Protein 6JLS (pdb70)

Sequence (162 aa):
GQLTLTMCLSGSVSSVAGPHMAAWLSSAGVGRLHVALTPSAQQFVTTNSLRPFVNGSVLTDETVWSAGGAPHVRIAAESDAVVVAPATAATLGKLANGICDNIVTQIVMAAECPVILAPVMNPAMLAKPAVRRNLDALRAEGFVVAEPFRSVFAVALKSAAE

Organism: NCBI:txid67338

Nearest PDB structures (foldseek):
  6jls-assembly1_A  TM=1.006E+00  e=2.517E-32  Streptomyces olivoviridis
  7cfu-assembly1_H  TM=9.051E-01  e=1.198E-14  Streptomyces sparsogenes DSM 40356
  6tgv-assembly1_B  TM=9.319E-01  e=1.006E-11  Mycolicibacterium smegmatis MC2 155
  6tgv-assembly1_D  TM=9.282E-01  e=1.367E-11  Mycolicibacterium smegmatis MC2 155
  1p3y-assembly1_1  TM=8.758E-01  e=4.372E-11  Bacillus sp. HIL-Y85/54728

B-factor: mean 50.66, std 20.36, range [21.07, 130.23]

InterPro domains:
  IPR003382 Flavoprotein [PF02441] (16-163)
  IPR036551 Flavin prenyltransferase-like [G3DSA:3.40.50.1950] (15-193)
  IPR036551 Flavin prenyltransferase-like [SSF52507] (13-185)

Radius of gyration: 14.31 Å; Cα contacts (8 Å, |Δi|>4): 327; chains: 1; bounding box: 34×28×40 Å

Structure (mmCIF, N/CA/C/O backbone):
data_6JLS
#
_entry.id   6JLS
#
_cell.length_a   216.915
_cell.length_b   216.915
_cell.length_c   216.915
_cell.angle_alpha   90.00
_cell.angle_beta   90.00
_cell.angle_gamma   90.00
#
_symmetry.space_group_name_H-M   'F 41 3 2'
#
loop_
_entity.id
_entity.type
_entity.pdbx_description
1 polymer 'Putative flavoprotein decarboxylase'
2 non-polymer 'FLAVIN MONONUCLEOTIDE'
3 water water
#
loop_
_atom_site.group_PDB
_atom_site.id
_atom_site.type_symbol
_atom_site.label_atom_id
_atom_site.label_alt_id
_atom_site.label_comp_id
_atom_site.label_asym_id
_atom_site.label_entity_id
_atom_site.label_seq_id
_atom_site.pdbx_PDB_ins_code
_atom_site.Cartn_x
_atom_site.Cartn_y
_atom_site.Cartn_z
_atom_site.occupancy
_atom_site.B_iso_or_equiv
_atom_site.auth_seq_id
_atom_site.auth_comp_id
_atom_site.auth_asym_id
_atom_site.auth_atom_id
_atom_site.pdbx_PDB_model_num
ATOM 1 N N . GLY A 1 15 ? 95.568 74.280 64.185 1.00 63.97 12 GLY A N 1
ATOM 2 C CA . GLY A 1 15 ? 95.296 74.610 65.577 1.00 65.86 12 GLY A CA 1
ATOM 3 C C . GLY A 1 15 ? 94.079 75.493 65.788 1.00 66.16 12 GLY A C 1
ATOM 4 O O . GLY A 1 15 ? 93.141 75.154 66.514 1.00 53.38 12 GLY A O 1
ATOM 5 N N . GLN A 1 16 ? 94.113 76.659 65.148 1.00 71.82 13 GLN A N 1
ATOM 6 C CA . GLN A 1 16 ? 93.068 77.663 65.276 1.00 74.29 13 GLN A CA 1
ATOM 7 C C . GLN A 1 16 ? 92.169 77.716 64.046 1.00 71.39 13 GLN A C 1
ATOM 8 O O . GLN A 1 16 ? 91.428 78.686 63.859 1.00 73.91 13 GLN A O 1
ATOM 14 N N . LEU A 1 17 ? 92.210 76.683 63.211 1.00 62.75 14 LEU A N 1
ATOM 15 C CA . LEU A 1 17 ? 91.552 76.700 61.915 1.00 52.45 14 LEU A CA 1
ATOM 16 C C . LEU A 1 17 ? 90.210 75.977 61.962 1.00 52.99 14 LEU A C 1
ATOM 17 O O . LEU A 1 17 ? 90.054 74.964 62.652 1.00 50.88 14 LEU A O 1
ATOM 22 N N . THR A 1 18 ? 89.244 76.509 61.222 1.00 51.84 15 THR A N 1
ATOM 23 C CA . THR A 1 18 ? 87.974 75.846 60.951 1.00 51.57 15 THR A CA 1
ATOM 24 C C . THR A 1 18 ? 87.969 75.410 59.491 1.00 51.55 15 THR A C 1
ATOM 25 O O . THR A 1 18 ? 87.978 76.258 58.591 1.00 61.56 15 THR A O 1
ATOM 29 N N . LEU A 1 19 ? 87.950 74.102 59.254 1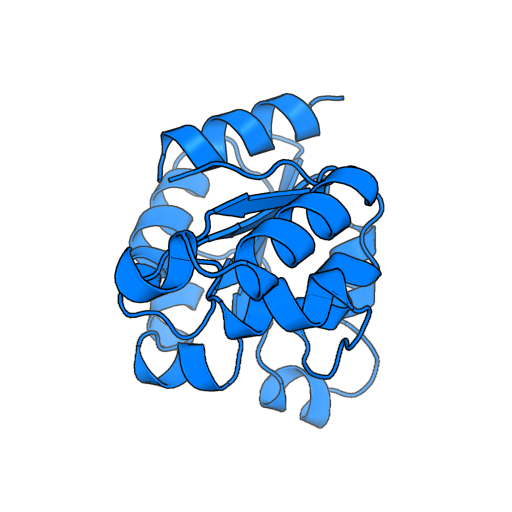.00 42.58 16 LEU A N 1
ATOM 30 C CA . LEU A 1 19 ? 87.947 73.569 57.899 1.00 43.07 16 LEU A CA 1
ATOM 31 C C . LEU A 1 19 ? 86.658 72.806 57.619 1.00 44.51 16 LEU A C 1
ATOM 32 O O . LEU A 1 19 ? 86.238 71.956 58.414 1.00 47.40 16 LEU A O 1
ATOM 37 N N . THR A 1 20 ? 86.044 73.088 56.478 1.00 39.48 17 THR A N 1
ATOM 38 C CA . THR A 1 20 ? 84.861 72.365 56.034 1.00 38.16 17 THR A CA 1
ATOM 39 C C . THR A 1 20 ? 85.225 71.475 54.853 1.00 38.04 17 THR A C 1
ATOM 40 O O . THR A 1 20 ? 85.735 71.958 53.834 1.00 40.31 17 THR A O 1
ATOM 44 N N . MET A 1 21 ? 84.950 70.183 55.005 1.00 35.60 18 MET A N 1
ATOM 45 C CA . MET A 1 21 ? 85.189 69.142 54.015 1.00 29.90 18 MET A CA 1
ATOM 46 C C . MET A 1 21 ? 83.869 68.773 53.331 1.00 34.00 18 MET A C 1
ATOM 47 O O . MET A 1 21 ? 82.881 68.455 54.009 1.00 36.19 18 MET A O 1
ATOM 52 N N . CYS A 1 22 ? 83.839 68.816 52.000 1.00 34.09 19 CYS A N 1
ATOM 53 C CA . CYS A 1 22 ? 82.640 68.453 51.249 1.00 28.98 19 CYS A CA 1
ATOM 54 C C . CYS A 1 22 ? 82.859 67.165 50.466 1.00 32.70 19 CYS A C 1
ATOM 55 O O . CYS A 1 22 ? 83.916 66.963 49.859 1.00 30.10 19 CYS A O 1
ATOM 58 N N . LEU A 1 23 ? 81.846 66.297 50.474 1.00 34.64 20 LEU A N 1
ATOM 59 C CA . LEU A 1 23 ? 81.917 64.991 49.835 1.00 24.03 20 LEU A CA 1
ATOM 60 C C . LEU A 1 23 ? 80.844 64.868 48.759 1.00 24.81 20 LEU A C 1
ATOM 61 O O . LEU A 1 23 ? 79.662 65.120 49.020 1.00 29.59 20 LEU A O 1
ATOM 66 N N . SER A 1 24 ? 81.262 64.448 47.570 1.00 25.35 21 SER A N 1
ATOM 67 C CA . SER A 1 24 ? 80.469 64.315 46.351 1.00 30.16 21 SER A CA 1
ATOM 68 C C . SER A 1 24 ? 80.140 62.837 46.085 1.00 29.54 21 SER A C 1
ATOM 69 O O . SER A 1 24 ? 80.749 61.926 46.651 1.00 32.57 21 SER A O 1
ATOM 72 N N . GLY A 1 25 ? 79.223 62.598 45.149 1.00 32.18 22 GLY A N 1
ATOM 73 C CA . GLY A 1 25 ? 78.823 61.246 44.809 1.00 30.76 22 GLY A CA 1
ATOM 74 C C . GLY A 1 25 ? 79.827 60.445 43.999 1.00 35.82 22 GLY A C 1
ATOM 75 O O . GLY A 1 25 ? 79.530 59.955 42.900 1.00 31.53 22 GLY A O 1
ATOM 76 N N . SER A 1 26 ? 81.033 60.317 44.535 1.00 29.18 23 SER A N 1
ATOM 77 C CA . SER A 1 26 ? 82.052 59.446 43.981 1.00 29.61 23 SER A CA 1
ATOM 78 C C . SER A 1 26 ? 82.399 58.393 45.026 1.00 36.49 23 SER A C 1
ATOM 79 O O . SER A 1 26 ? 82.337 58.658 46.231 1.00 36.18 23 SER A O 1
ATOM 82 N N . VAL A 1 27 ? 82.754 57.188 44.576 1.00 29.53 24 VAL A N 1
ATOM 83 C CA . VAL A 1 27 ? 83.060 56.167 45.566 1.00 35.98 24 VAL A CA 1
ATOM 84 C C . VAL A 1 27 ? 84.264 56.577 46.416 1.00 37.00 24 VAL A C 1
ATOM 85 O O . VAL A 1 27 ? 84.361 56.166 47.579 1.00 33.73 24 VAL A O 1
ATOM 89 N N . SER A 1 28 ? 85.153 57.433 45.884 1.00 28.94 25 SER A N 1
ATOM 90 C CA . SER A 1 28 ? 86.280 57.939 46.665 1.00 28.64 25 SER A CA 1
ATOM 91 C C . SER A 1 28 ? 85.855 58.613 47.958 1.00 36.50 25 SER A C 1
ATOM 92 O O . SER A 1 28 ? 86.675 58.731 48.873 1.00 43.22 25 SER A O 1
ATOM 95 N N . SER A 1 29 ? 84.603 59.064 48.067 1.00 29.67 26 SER A N 1
ATOM 96 C CA . SER A 1 29 ? 84.246 59.723 49.312 1.00 34.18 26 SER A CA 1
ATOM 97 C C . SER A 1 29 ? 84.111 58.748 50.487 1.00 38.78 26 SER A C 1
ATOM 98 O O . SER A 1 29 ? 83.912 59.210 51.614 1.00 38.15 26 SER A O 1
ATOM 101 N N . VAL A 1 30 ? 84.277 57.431 50.278 1.00 38.52 27 VAL A N 1
ATOM 102 C CA . VAL A 1 30 ? 84.375 56.508 51.417 1.00 45.63 27 VAL A CA 1
ATOM 103 C C . VAL A 1 30 ? 85.601 56.799 52.263 1.00 41.35 27 VAL A C 1
ATOM 104 O O . VAL A 1 30 ? 85.666 56.383 53.424 1.00 50.86 27 VAL A O 1
ATOM 108 N N . ALA A 1 31 ? 86.595 57.471 51.696 1.00 36.27 28 ALA A N 1
ATOM 109 C CA . ALA A 1 31 ? 87.770 57.933 52.416 1.00 34.56 28 ALA A CA 1
ATOM 110 C C . ALA A 1 31 ? 87.473 59.100 53.344 1.00 38.39 28 ALA A C 1
ATOM 111 O O . ALA A 1 31 ? 88.385 59.540 54.057 1.00 34.04 28 ALA A O 1
ATOM 113 N N . GLY A 1 32 ? 86.246 59.627 53.318 1.00 39.08 29 GLY A N 1
ATOM 114 C CA . GLY A 1 32 ? 85.863 60.762 54.125 1.00 25.06 29 GLY A CA 1
ATOM 115 C C . GLY A 1 32 ? 86.216 60.582 55.587 1.00 45.58 29 GLY A C 1
ATOM 116 O O . GLY A 1 32 ? 86.912 61.414 56.180 1.00 39.94 29 GLY A O 1
ATOM 117 N N . PRO A 1 33 ? 85.733 59.484 56.200 1.00 42.93 30 PRO A N 1
ATOM 118 C CA . PRO A 1 33 ? 86.041 59.250 57.624 1.00 45.84 30 PRO A CA 1
ATOM 119 C C . PRO A 1 33 ? 87.526 59.134 57.907 1.00 46.17 30 PRO A C 1
AT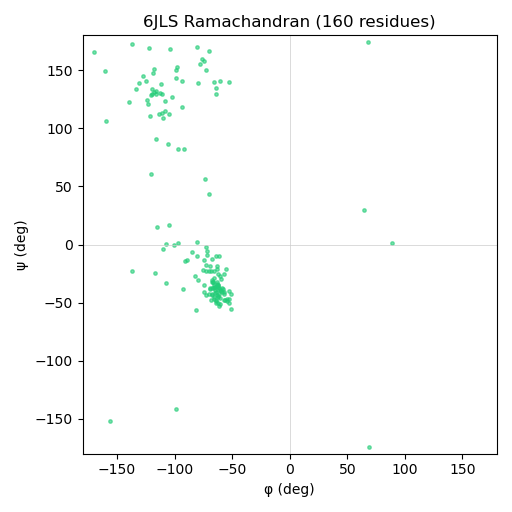OM 120 O O . PRO A 1 33 ? 88.003 59.648 58.928 1.00 39.70 30 PRO A O 1
ATOM 124 N N . HIS A 1 34 ? 88.276 58.469 57.025 1.00 55.19 31 HIS A N 1
ATOM 125 C CA . HIS A 1 34 ? 89.722 58.395 57.204 1.00 57.67 31 HIS A CA 1
ATOM 126 C C . HIS A 1 34 ? 90.360 59.781 57.118 1.00 51.29 31 HIS A C 1
ATOM 127 O O . HIS A 1 34 ? 91.209 60.125 57.948 1.00 55.09 31 HIS A O 1
ATOM 134 N N . MET A 1 35 ? 89.935 60.605 56.143 1.00 44.89 32 MET A N 1
ATOM 135 C CA . MET A 1 35 ? 90.465 61.966 56.008 1.00 48.55 32 MET A CA 1
ATOM 136 C C . MET A 1 35 ? 90.084 62.832 57.207 1.00 47.12 32 MET A C 1
ATOM 137 O O . MET A 1 35 ? 90.902 63.619 57.700 1.00 45.34 32 MET A O 1
ATOM 142 N N . ALA A 1 36 ? 88.840 62.712 57.680 1.00 37.24 33 ALA A N 1
ATOM 143 C CA . ALA A 1 36 ? 88.420 63.491 58.837 1.00 42.18 33 ALA A CA 1
ATOM 144 C C . ALA A 1 36 ? 89.241 63.127 60.065 1.00 47.92 33 ALA A C 1
ATOM 145 O O . ALA A 1 36 ? 89.554 63.990 60.888 1.00 54.24 33 ALA A O 1
ATOM 147 N N . ALA A 1 37 ? 89.590 61.848 60.210 1.00 52.07 34 ALA A N 1
ATOM 148 C CA . ALA A 1 37 ? 90.431 61.439 61.328 1.00 58.93 34 ALA A CA 1
ATOM 149 C C . ALA A 1 37 ? 91.854 61.963 61.164 1.00 59.79 34 ALA A C 1
ATOM 150 O O . ALA A 1 37 ? 92.457 62.448 62.126 1.00 66.55 34 ALA A O 1
ATOM 152 N N . TRP A 1 38 ? 92.401 61.881 59.951 1.00 57.88 35 TRP A N 1
ATOM 153 C CA . TRP A 1 38 ? 93.702 62.484 59.677 1.00 62.01 35 TRP A CA 1
ATOM 154 C C . TRP A 1 38 ? 93.714 63.962 60.060 1.00 64.62 35 TRP A C 1
ATOM 155 O O . TRP A 1 38 ? 94.618 64.417 60.769 1.00 73.00 35 TRP A O 1
ATOM 166 N N . LEU A 1 39 ? 92.700 64.719 59.628 1.00 62.67 36 LEU A N 1
ATOM 167 C CA . LEU A 1 39 ? 92.612 66.129 60.005 1.00 64.27 36 LEU A CA 1
ATOM 168 C C . LEU A 1 39 ? 92.430 66.293 61.508 1.00 65.19 36 LEU A C 1
ATOM 169 O O . LEU A 1 39 ? 93.116 67.108 62.137 1.00 61.74 36 LEU A O 1
ATOM 174 N N . SER A 1 40 ? 91.499 65.535 62.094 1.00 65.43 37 SER A N 1
ATOM 175 C CA . SER A 1 40 ? 91.274 65.602 63.533 1.00 66.93 37 SER A CA 1
ATOM 176 C C . SER A 1 40 ? 92.534 65.216 64.296 1.00 78.47 37 SER A C 1
ATOM 177 O O . SER A 1 40 ? 92.985 65.958 65.174 1.00 76.45 37 SER A O 1
ATOM 180 N N . SER A 1 41 ? 93.133 64.076 63.958 1.00 92.72 38 SER A N 1
ATOM 181 C CA . SER A 1 41 ? 94.415 63.670 64.530 1.00 92.29 38 SER A CA 1
ATOM 182 C C . SER A 1 41 ? 95.559 64.534 64.023 1.00 87.75 38 SER A C 1
ATOM 183 O O . SER A 1 41 ? 96.625 64.041 63.655 1.00 96.00 38 SER A O 1
ATOM 186 N N . ALA A 1 42 ? 95.335 65.837 63.964 1.00 75.31 39 ALA A N 1
ATOM 187 C CA . ALA A 1 42 ? 96.375 66.804 63.659 1.00 67.63 39 ALA A CA 1
ATOM 188 C C . ALA A 1 42 ? 95.944 68.144 64.243 1.00 74.49 39 ALA A C 1
ATOM 189 O O . ALA A 1 42 ? 95.178 68.187 65.212 1.00 75.65 39 ALA A O 1
ATOM 191 N N . GLY A 1 43 ? 96.382 69.241 63.645 1.00 84.34 40 GLY A N 1
ATOM 192 C CA . GLY A 1 43 ? 96.113 70.532 64.242 1.00 99.70 40 GLY A CA 1
ATOM 193 C C . GLY A 1 43 ? 94.702 71.077 64.129 1.00 101.04 40 GLY A C 1
ATOM 194 O O . GLY A 1 43 ? 94.362 72.032 64.828 1.00 108.82 40 GLY A O 1
ATOM 195 N N . VAL A 1 44 ? 93.863 70.498 63.271 1.00 86.94 41 VAL A N 1
ATOM 196 C CA . VAL A 1 44 ? 92.638 71.194 62.892 1.00 73.22 41 VAL A CA 1
ATOM 197 C C . VAL A 1 44 ? 91.740 71.362 64.110 1.00 67.82 41 VAL A C 1
ATOM 198 O O . VAL A 1 44 ? 91.474 70.406 64.849 1.00 65.35 41 VAL A O 1
ATOM 202 N N . GLY A 1 45 ? 91.285 72.597 64.328 1.00 62.39 42 GLY A N 1
ATOM 203 C CA . GLY A 1 45 ? 90.498 72.961 65.487 1.00 53.13 42 GLY A CA 1
ATOM 204 C C . GLY A 1 45 ? 89.028 72.628 65.362 1.00 56.28 42 GLY A C 1
ATOM 205 O O . GLY A 1 45 ? 88.482 71.936 66.221 1.00 64.31 42 GLY A O 1
ATOM 206 N N . ARG A 1 46 ? 88.370 73.133 64.318 1.00 51.08 43 ARG A N 1
ATOM 207 C CA . ARG A 1 46 ? 86.992 72.787 64.000 1.00 46.46 43 ARG A CA 1
ATOM 208 C C . ARG A 1 46 ? 86.965 72.112 62.645 1.00 55.04 43 ARG A C 1
ATOM 209 O O . ARG A 1 46 ? 87.532 72.629 61.678 1.00 56.47 43 ARG A O 1
ATOM 217 N N . LEU A 1 47 ? 86.289 70.975 62.570 1.00 51.25 44 LEU A N 1
ATOM 218 C CA . LEU A 1 47 ? 86.086 70.271 61.317 1.00 44.17 44 LEU A CA 1
ATOM 219 C C . LEU A 1 47 ? 84.594 70.164 61.070 1.00 47.27 44 LEU A C 1
ATOM 220 O O . LEU A 1 47 ? 83.851 69.751 61.964 1.00 44.81 44 LEU A O 1
ATOM 225 N N . HIS A 1 48 ? 84.154 70.568 59.875 1.00 48.59 45 HIS A N 1
ATOM 226 C CA . HIS A 1 48 ? 82.791 70.332 59.408 1.00 39.37 45 HIS A CA 1
ATOM 227 C C . HIS A 1 48 ? 82.808 69.465 58.157 1.00 38.89 45 HIS A C 1
ATOM 228 O O . HIS A 1 48 ? 83.751 69.516 57.359 1.00 41.91 45 HIS A O 1
ATOM 235 N N . VAL A 1 49 ? 81.740 68.697 57.961 1.00 35.00 46 VAL A N 1
ATOM 236 C CA . VAL A 1 49 ? 81.600 67.839 56.790 1.00 36.61 46 VAL A CA 1
ATOM 237 C C . VAL A 1 49 ? 80.203 68.021 56.225 1.00 41.41 46 VAL A C 1
ATOM 238 O O . VAL A 1 49 ? 79.223 68.044 56.980 1.00 39.19 46 VAL A O 1
ATOM 242 N N . ALA A 1 50 ? 80.120 68.177 54.904 1.00 34.62 47 ALA A N 1
ATOM 243 C CA . ALA A 1 50 ? 78.857 68.271 54.189 1.00 33.92 47 ALA A CA 1
ATOM 244 C C . ALA A 1 50 ? 78.870 67.259 53.056 1.00 35.29 47 ALA A C 1
ATOM 245 O O . ALA A 1 50 ? 79.923 67.011 52.449 1.00 29.69 47 ALA A O 1
ATOM 247 N N . LEU A 1 51 ? 77.699 66.681 52.769 1.00 29.55 48 LEU A N 1
ATO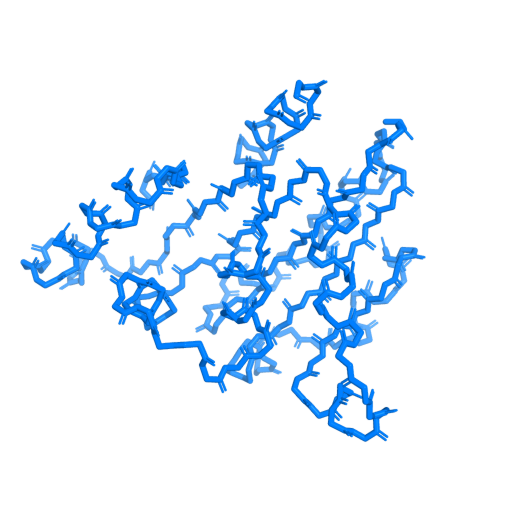M 248 C CA . LEU A 1 51 ? 77.557 65.620 51.778 1.00 25.73 48 LEU A CA 1
ATOM 249 C C . LEU A 1 51 ? 76.513 66.020 50.746 1.00 28.83 48 LEU A C 1
ATOM 250 O O . LEU A 1 51 ? 75.488 66.620 51.086 1.00 33.91 48 LEU A O 1
ATOM 255 N N . THR A 1 52 ? 76.774 65.697 49.494 1.00 21.53 49 THR A N 1
ATOM 256 C CA . THR A 1 52 ? 75.714 65.767 48.512 1.00 33.75 49 THR A CA 1
ATOM 257 C C . THR A 1 52 ? 74.791 64.567 48.689 1.00 32.60 49 THR A C 1
ATOM 258 O O . THR A 1 52 ? 75.189 63.545 49.262 1.00 29.15 49 THR A O 1
ATOM 262 N N . PRO A 1 53 ? 73.556 64.649 48.195 1.00 31.25 50 PRO A N 1
ATOM 263 C CA . PRO A 1 53 ? 72.694 63.451 48.235 1.00 33.07 50 PRO A CA 1
ATOM 264 C C . PRO A 1 53 ? 73.349 62.210 47.628 1.00 37.44 50 PRO A C 1
ATOM 265 O O . PRO A 1 53 ? 73.332 61.151 48.267 1.00 38.45 50 PRO A O 1
ATOM 269 N N . SER A 1 54 ? 73.963 62.306 46.434 1.00 25.75 51 SER A N 1
ATOM 270 C CA . SER A 1 54 ? 74.597 61.119 45.853 1.00 27.25 51 SER A CA 1
ATOM 271 C C . SER A 1 54 ? 75.743 60.596 46.710 1.00 30.26 51 SER A C 1
ATOM 272 O O . SER A 1 54 ? 75.996 59.386 46.728 1.00 33.87 51 SER A O 1
ATOM 275 N N . ALA A 1 55 ? 76.455 61.478 47.414 1.00 24.38 52 ALA A N 1
ATOM 276 C CA . ALA A 1 55 ? 77.538 61.015 48.270 1.00 23.80 52 ALA A CA 1
ATOM 277 C C . ALA A 1 55 ? 77.045 60.075 49.363 1.00 29.58 52 ALA A C 1
ATOM 278 O O . ALA A 1 55 ? 77.815 59.222 49.828 1.00 33.45 52 ALA A O 1
ATOM 280 N N . GLN A 1 56 ? 75.784 60.203 49.781 1.00 27.70 53 GLN A N 1
ATOM 281 C CA . GLN A 1 56 ? 75.250 59.372 50.855 1.00 29.15 53 GLN A CA 1
ATOM 282 C C . GLN A 1 56 ? 75.031 57.921 50.447 1.00 33.95 53 GLN A C 1
ATOM 283 O O . GLN A 1 56 ? 74.767 57.087 51.324 1.00 37.91 53 GLN A O 1
ATOM 289 N N . GLN A 1 57 ? 75.156 57.5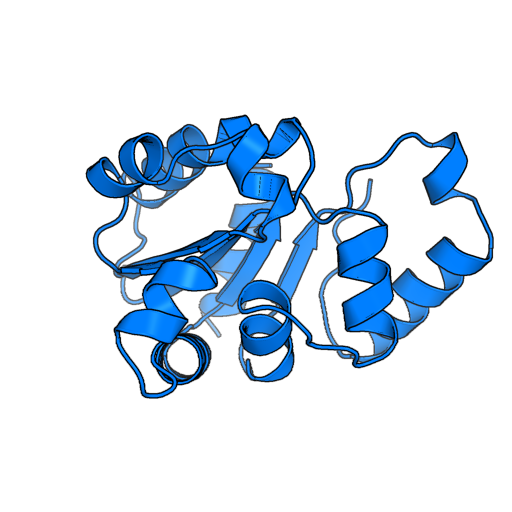79 49.163 1.00 31.18 54 GLN A N 1
ATOM 290 C CA . GLN A 1 57 ? 75.161 56.163 48.826 1.00 38.51 54 GLN A CA 1
ATOM 291 C C . GLN A 1 57 ? 76.526 55.529 49.058 1.00 36.80 54 GLN A C 1
ATOM 292 O O . GLN A 1 57 ? 76.634 54.297 49.038 1.00 37.19 54 GLN A O 1
ATOM 298 N N . PHE A 1 58 ? 77.554 56.333 49.332 1.00 33.80 55 PHE A N 1
ATOM 299 C CA . PHE A 1 58 ? 78.902 55.829 49.545 1.00 30.89 55 PHE A CA 1
ATOM 300 C C . PHE A 1 58 ? 79.451 56.085 50.939 1.00 36.42 55 PHE A C 1
ATOM 301 O O . PHE A 1 58 ? 80.358 55.366 51.357 1.00 46.61 55 PHE A O 1
ATOM 309 N N . VAL A 1 59 ? 78.959 57.110 51.646 1.00 33.60 56 VAL A N 1
ATOM 310 C CA . VAL A 1 59 ? 79.356 57.429 53.017 1.00 34.77 56 VAL A CA 1
ATOM 311 C C . VAL A 1 59 ? 78.101 57.621 53.838 1.00 36.14 56 VAL A C 1
ATOM 312 O O . VAL A 1 59 ? 77.150 58.263 53.383 1.00 43.21 56 VAL A O 1
ATOM 316 N N . THR A 1 60 ? 78.111 57.111 55.062 1.00 34.27 57 THR A N 1
ATOM 317 C CA . THR A 1 60 ? 77.050 57.418 56.007 1.00 32.45 57 THR A CA 1
ATOM 318 C C . THR A 1 60 ? 77.498 58.539 56.934 1.00 35.32 57 THR A C 1
ATOM 319 O O . THR A 1 60 ? 78.697 58.727 57.180 1.00 32.91 57 THR A O 1
ATOM 323 N N . THR A 1 61 ? 76.524 59.295 57.442 1.00 29.67 58 THR A N 1
ATOM 324 C CA . THR A 1 61 ? 76.865 60.342 58.391 1.00 36.22 58 THR A CA 1
ATOM 325 C C . THR A 1 61 ? 77.376 59.746 59.692 1.00 37.51 58 THR A C 1
ATOM 326 O O . THR A 1 61 ? 78.258 60.322 60.337 1.00 39.30 58 THR A O 1
ATOM 330 N N . ASN A 1 62 ? 76.870 58.577 60.073 1.00 42.72 59 ASN A N 1
ATOM 331 C CA . ASN A 1 62 ? 77.327 57.947 61.307 1.00 37.33 59 ASN A CA 1
ATOM 332 C C . ASN A 1 62 ? 78.770 57.479 61.215 1.00 36.94 59 ASN A C 1
ATOM 333 O O . ASN A 1 62 ? 79.427 57.343 62.249 1.00 38.54 59 ASN A O 1
ATOM 338 N N . SER A 1 63 ? 79.286 57.251 60.005 1.00 32.80 60 SER A N 1
ATOM 339 C CA . SER A 1 63 ? 80.697 56.927 59.851 1.00 33.77 60 SER A CA 1
ATOM 340 C C . SER A 1 63 ? 81.603 58.146 60.011 1.00 41.90 60 SER A C 1
ATOM 341 O O . SER A 1 63 ? 82.794 57.977 60.308 1.00 40.73 60 SER A O 1
ATOM 344 N N . LEU A 1 64 ? 81.071 59.362 59.822 1.00 38.82 61 LEU A N 1
ATOM 345 C CA . LEU A 1 64 ? 81.814 60.617 59.938 1.00 37.95 61 LEU A CA 1
ATOM 346 C C . LEU A 1 64 ? 81.738 61.234 61.328 1.00 39.65 61 LEU A C 1
ATOM 347 O O . LEU A 1 64 ? 82.736 61.780 61.813 1.00 37.48 61 LEU A O 1
ATOM 352 N N . ARG A 1 65 ? 80.576 61.152 61.976 1.00 35.31 62 ARG A N 1
ATOM 353 C CA . ARG A 1 65 ? 80.376 61.869 63.229 1.00 42.32 62 ARG A CA 1
ATOM 354 C C . ARG A 1 65 ? 81.451 61.596 64.275 1.00 53.30 62 ARG A C 1
ATOM 355 O O . ARG A 1 65 ? 81.859 62.561 64.948 1.00 53.60 62 ARG A O 1
ATOM 363 N N . PRO A 1 66 ? 81.963 60.366 64.460 1.00 49.88 63 PRO A N 1
ATOM 364 C CA . PRO A 1 66 ? 82.961 60.154 65.522 1.00 49.63 63 PRO A CA 1
ATOM 365 C C . PRO A 1 66 ? 84.249 60.919 65.310 1.00 47.13 63 PRO A C 1
ATOM 366 O O . PRO A 1 66 ? 85.003 61.100 66.274 1.00 51.31 63 PRO A O 1
ATOM 370 N N . PHE A 1 67 ? 84.527 61.379 64.095 1.00 40.28 64 PHE A N 1
ATOM 371 C CA . PHE A 1 67 ? 85.774 62.071 63.792 1.00 49.93 64 PHE A CA 1
ATOM 372 C C . PHE A 1 67 ? 85.597 63.563 63.585 1.00 50.34 64 PHE A C 1
ATOM 373 O O . PHE A 1 67 ? 86.585 64.262 63.330 1.00 48.80 64 PHE A O 1
ATOM 381 N N . VAL A 1 68 ? 84.373 64.064 63.710 1.00 50.49 65 VAL A N 1
ATOM 382 C CA . VAL A 1 68 ? 84.003 65.416 63.317 1.00 47.36 65 VAL A CA 1
ATOM 383 C C . VAL A 1 68 ? 83.466 66.122 64.554 1.00 49.84 65 VAL A C 1
ATOM 384 O O . VAL A 1 68 ? 82.383 65.779 65.052 1.00 50.35 65 VAL A O 1
ATOM 388 N N . ASN A 1 69 ? 84.220 67.106 65.053 1.00 45.31 66 ASN A N 1
ATOM 389 C CA . ASN A 1 69 ? 83.799 67.873 66.222 1.00 45.70 66 ASN A CA 1
ATOM 390 C C . ASN A 1 69 ? 82.882 69.039 65.874 1.00 48.66 66 ASN A C 1
ATOM 391 O O . ASN A 1 69 ? 82.371 69.697 66.786 1.00 52.82 66 ASN A O 1
ATOM 396 N N . GLY A 1 70 ? 82.668 69.315 64.596 1.00 45.07 67 GLY A N 1
ATOM 397 C CA . GLY A 1 70 ? 81.667 70.266 64.137 1.00 42.89 67 GLY A CA 1
ATOM 398 C C . GLY A 1 70 ? 80.403 69.560 63.696 1.00 44.93 67 GLY A C 1
ATOM 399 O O . GLY A 1 70 ? 79.984 68.565 64.294 1.00 51.93 67 GLY A O 1
ATOM 400 N N . SER A 1 71 ? 79.798 70.059 62.625 1.00 41.89 68 SER A N 1
ATOM 401 C CA . SER A 1 71 ? 78.562 69.495 62.110 1.00 39.70 68 SER A CA 1
ATOM 402 C C . SER A 1 71 ? 78.837 68.561 60.940 1.00 43.55 68 SER A C 1
ATOM 403 O O . SER A 1 71 ? 79.795 68.745 60.186 1.00 44.68 68 SER A O 1
ATOM 406 N N . VAL A 1 72 ? 77.974 67.565 60.789 1.00 39.83 69 VAL A N 1
ATOM 407 C CA . VAL A 1 72 ? 77.917 66.732 59.595 1.00 39.01 69 VAL A CA 1
ATOM 408 C C . VAL A 1 72 ? 76.584 67.046 58.946 1.00 39.19 69 VAL A C 1
ATOM 409 O O . VAL A 1 72 ? 75.528 66.737 59.513 1.00 47.66 69 VAL A O 1
ATOM 413 N N . LEU A 1 73 ? 76.625 67.673 57.776 1.00 39.01 70 LEU A N 1
ATOM 414 C CA . LEU A 1 73 ? 75.452 68.284 57.170 1.00 35.81 70 LEU A CA 1
ATOM 415 C C . LEU A 1 73 ? 75.058 67.531 55.916 1.00 41.14 70 LEU A C 1
ATOM 416 O O . LEU A 1 73 ? 75.898 67.261 55.047 1.00 51.04 70 LEU A O 1
ATOM 421 N N . THR A 1 74 ? 73.783 67.200 55.827 1.00 40.25 71 THR A N 1
ATOM 422 C CA . THR A 1 74 ? 73.179 66.780 54.581 1.00 40.49 71 THR A CA 1
ATOM 423 C C . THR A 1 74 ? 72.016 67.705 54.265 1.00 38.49 71 THR A C 1
ATOM 424 O O . THR A 1 74 ? 71.583 68.514 55.091 1.00 39.95 71 THR A O 1
ATOM 428 N N . ASP A 1 75 ? 71.510 67.571 53.047 1.00 36.78 72 ASP A N 1
ATOM 429 C CA . ASP A 1 75 ? 70.356 68.362 52.646 1.00 32.09 72 ASP A CA 1
ATOM 430 C C . ASP A 1 75 ? 69.158 68.133 53.575 1.00 35.52 72 ASP A C 1
ATOM 431 O O . ASP A 1 75 ? 68.440 69.085 53.907 1.00 41.54 72 ASP A O 1
ATOM 436 N N . GLU A 1 76 ? 68.946 66.893 54.035 1.00 39.78 73 GLU A N 1
ATOM 437 C CA . GLU A 1 76 ? 67.816 66.599 54.915 1.00 44.98 73 GLU A CA 1
ATOM 438 C C . GLU A 1 76 ? 68.044 67.164 56.309 1.00 48.18 73 GLU A C 1
ATOM 439 O O . GLU A 1 76 ? 67.130 67.741 56.908 1.00 52.79 73 GLU A O 1
ATOM 445 N N . THR A 1 77 ? 69.255 66.998 56.839 1.00 51.21 74 THR A N 1
ATOM 446 C CA . THR A 1 77 ? 69.623 67.590 58.123 1.00 51.52 74 THR A CA 1
ATOM 447 C C . THR A 1 77 ? 69.335 69.089 58.154 1.00 52.75 74 THR A C 1
ATOM 448 O O . THR A 1 77 ? 68.693 69.590 59.086 1.00 60.05 74 THR A O 1
ATOM 452 N N . VAL A 1 78 ? 69.799 69.820 57.141 1.00 45.12 75 VAL A N 1
ATOM 453 C CA . VAL A 1 78 ? 69.629 71.268 57.115 1.00 45.60 75 VAL A CA 1
ATOM 454 C C . VAL A 1 78 ? 68.167 71.645 56.918 1.00 56.62 75 VAL A C 1
ATOM 455 O O . VAL A 1 78 ? 67.690 72.617 57.513 1.00 73.00 75 VAL A O 1
ATOM 459 N N . TRP A 1 79 ? 67.431 70.892 56.093 1.00 58.69 76 TRP A N 1
ATOM 460 C CA . TRP A 1 79 ? 66.025 71.206 55.863 1.00 61.08 76 TRP A CA 1
ATOM 461 C C . TRP A 1 79 ? 65.237 71.124 57.163 1.00 67.47 76 TRP A C 1
ATOM 462 O O . TRP A 1 79 ? 64.554 72.082 57.546 1.00 70.30 76 TRP A O 1
ATOM 473 N N . SER A 1 80 ? 65.336 69.991 57.870 1.00 62.98 77 SER A N 1
ATOM 474 C CA . SER A 1 80 ? 64.542 69.812 59.082 1.00 69.14 77 SER A CA 1
ATOM 475 C C . SER A 1 80 ? 64.975 70.761 60.198 1.00 69.96 77 SER A C 1
ATOM 476 O O . SER A 1 80 ? 64.144 71.166 61.017 1.00 72.17 77 SER A O 1
ATOM 479 N N . ALA A 1 81 ? 66.251 71.142 60.244 1.00 68.99 78 ALA A N 1
ATOM 480 C CA . ALA A 1 81 ? 66.689 72.088 61.263 1.00 66.09 78 ALA A CA 1
ATOM 481 C C . ALA A 1 81 ? 66.201 73.510 60.993 1.00 62.51 78 ALA A C 1
ATOM 482 O O . ALA A 1 81 ? 66.116 74.317 61.926 1.00 69.82 78 ALA A O 1
ATOM 484 N N . GLY A 1 82 ? 65.876 73.839 59.749 1.00 49.92 79 GLY A N 1
ATOM 485 C CA . GLY A 1 82 ? 65.565 75.207 59.388 1.00 44.88 79 GLY A CA 1
ATOM 486 C C . GLY A 1 82 ? 66.780 76.108 59.484 1.00 44.96 79 GLY A C 1
ATOM 487 O O . GLY A 1 82 ? 67.860 75.711 59.926 1.00 50.07 79 GLY A O 1
ATOM 488 N N . GLY A 1 83 ? 66.596 77.359 59.058 1.00 42.55 80 GLY A N 1
ATOM 489 C CA . GLY A 1 83 ? 67.724 78.271 59.004 1.00 47.53 80 GLY A CA 1
ATOM 490 C C . GLY A 1 83 ? 68.709 77.864 57.913 1.00 53.20 80 GLY A C 1
ATOM 491 O O . GLY A 1 83 ? 68.482 76.940 57.131 1.00 56.21 80 GLY A O 1
ATOM 492 N N . ALA A 1 84 ? 69.828 78.575 57.871 1.00 53.74 81 ALA A N 1
ATOM 493 C CA . ALA A 1 84 ? 70.902 78.274 56.924 1.00 56.88 81 ALA A CA 1
ATOM 494 C C . ALA A 1 84 ? 72.187 77.962 57.686 1.00 57.96 81 ALA A C 1
ATOM 495 O O . ALA A 1 84 ? 73.209 78.635 57.502 1.00 56.40 81 ALA A O 1
ATOM 497 N N . PRO A 1 85 ? 72.177 76.922 58.533 1.00 55.68 82 PRO A N 1
ATOM 498 C CA . PRO A 1 85 ? 73.384 76.635 59.324 1.00 55.41 82 PRO A CA 1
ATOM 499 C C . PRO A 1 85 ? 74.594 76.354 58.458 1.00 57.48 82 PRO A C 1
ATOM 500 O O . PRO A 1 85 ? 75.723 76.650 58.872 1.00 57.63 82 PRO A O 1
ATOM 504 N N . HIS A 1 86 ? 74.385 75.814 57.256 1.00 56.80 83 HIS A N 1
ATOM 505 C CA . HIS A 1 86 ? 75.501 75.573 56.352 1.00 51.09 83 HIS A CA 1
ATOM 506 C C . HIS A 1 86 ? 76.142 76.882 55.905 1.00 49.57 83 HIS A C 1
ATOM 507 O O . HIS A 1 86 ? 77.366 76.948 55.733 1.00 52.22 83 HIS A O 1
ATOM 514 N N . VAL A 1 87 ? 75.342 77.941 55.731 1.00 48.46 84 VAL A N 1
ATOM 515 C CA . VAL A 1 87 ? 75.897 79.220 55.290 1.00 53.19 84 VAL A CA 1
ATOM 516 C C . VAL A 1 87 ? 76.646 79.897 56.434 1.00 55.85 84 VAL A C 1
ATOM 517 O O . VAL A 1 87 ? 77.669 80.566 56.224 1.00 47.46 84 VAL A O 1
ATOM 521 N N . ARG A 1 88 ? 76.160 79.723 57.664 1.00 55.63 85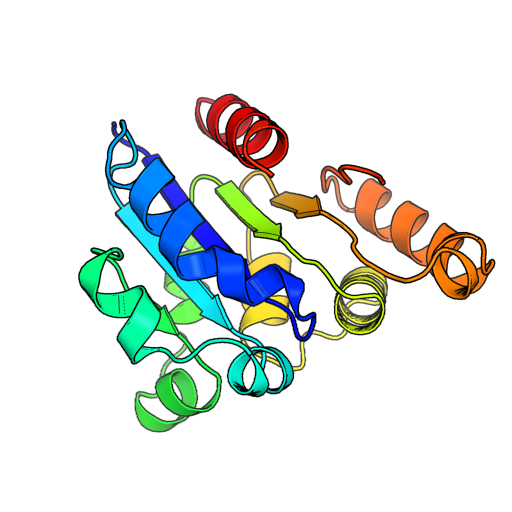 ARG A N 1
ATOM 522 C CA . ARG A 1 88 ? 76.945 80.136 58.818 1.00 54.07 85 ARG A CA 1
ATOM 523 C C . ARG A 1 88 ? 78.285 79.411 58.843 1.00 53.18 85 ARG A C 1
ATOM 524 O O . ARG A 1 88 ? 79.323 80.017 59.124 1.00 60.41 85 ARG A O 1
ATOM 532 N N . ILE A 1 89 ? 78.284 78.117 58.524 1.00 53.55 86 ILE A N 1
ATOM 533 C CA . ILE A 1 89 ? 79.518 77.334 58.551 1.00 54.65 86 ILE A CA 1
ATOM 534 C C . ILE A 1 89 ? 80.457 77.762 57.427 1.00 49.49 86 ILE A C 1
ATOM 535 O O . ILE A 1 89 ? 81.679 77.823 57.610 1.00 52.56 86 ILE A O 1
ATOM 540 N N . ALA A 1 90 ? 79.909 78.070 56.252 1.00 47.94 87 ALA A N 1
ATOM 541 C CA . ALA A 1 90 ? 80.746 78.629 55.193 1.00 50.46 87 ALA A CA 1
ATOM 542 C C . ALA A 1 90 ? 81.444 79.898 55.664 1.00 49.49 87 ALA A C 1
ATOM 543 O O . ALA A 1 90 ? 82.657 80.051 55.485 1.00 50.44 87 ALA A O 1
ATOM 545 N N . ALA A 1 91 ? 80.691 80.810 56.287 1.00 50.33 88 ALA A N 1
ATOM 546 C CA . ALA A 1 91 ? 81.276 82.061 56.763 1.00 51.16 88 ALA A CA 1
ATOM 547 C C . ALA A 1 91 ? 82.368 81.816 57.793 1.00 50.75 88 ALA A C 1
ATOM 548 O O . ALA A 1 91 ? 83.398 82.494 57.767 1.00 47.64 88 ALA A O 1
ATOM 550 N N . GLU A 1 92 ? 82.174 80.839 58.680 1.00 53.62 89 GLU A N 1
ATOM 551 C CA . GLU A 1 92 ? 83.106 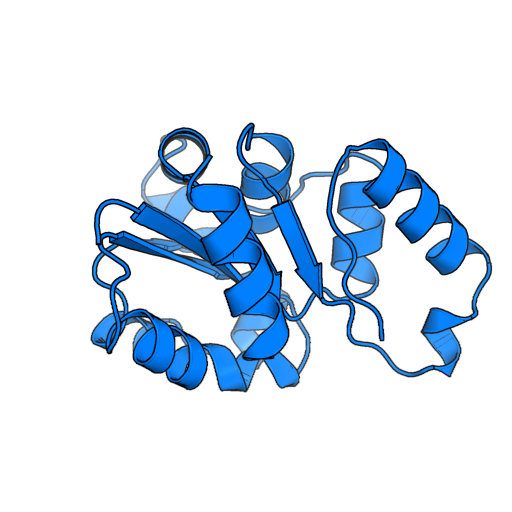80.524 59.755 1.00 48.90 89 GLU A CA 1
ATOM 552 C C . GLU A 1 92 ? 84.291 79.674 59.309 1.00 44.23 89 GLU A C 1
ATOM 553 O O . GLU A 1 92 ? 85.118 79.311 60.146 1.00 53.40 89 GLU A O 1
ATOM 559 N N . SER A 1 93 ? 84.407 79.337 58.034 1.00 52.20 90 SER A N 1
ATOM 560 C CA . SER A 1 93 ? 85.458 78.428 57.597 1.00 49.87 90 SER A CA 1
ATOM 561 C C . SER A 1 93 ? 86.684 79.198 57.137 1.00 51.19 90 SER A C 1
ATOM 562 O O . SER A 1 93 ? 86.567 80.238 56.486 1.00 57.84 90 SER A O 1
ATOM 565 N N . ASP A 1 94 ? 87.863 78.675 57.471 1.00 48.57 91 ASP A N 1
ATOM 566 C CA . ASP A 1 94 ? 89.110 79.195 56.924 1.00 47.98 91 ASP A CA 1
ATOM 567 C C . ASP A 1 94 ? 89.528 78.486 55.646 1.00 52.07 91 ASP A C 1
ATOM 568 O O . ASP A 1 94 ? 90.399 78.988 54.927 1.00 56.17 91 ASP A O 1
ATOM 573 N N . ALA A 1 95 ? 88.926 77.342 55.346 1.00 50.36 92 ALA A N 1
ATOM 574 C CA . ALA A 1 95 ? 89.082 76.720 54.043 1.00 49.15 92 ALA A CA 1
ATOM 575 C C . ALA A 1 95 ? 87.939 75.743 53.853 1.00 49.62 92 ALA A C 1
ATOM 576 O O . ALA A 1 95 ? 87.434 75.170 54.823 1.00 49.44 92 ALA A O 1
ATOM 578 N N . VAL A 1 96 ? 87.545 75.564 52.596 1.00 44.64 93 VAL A N 1
ATOM 579 C CA . VAL A 1 96 ? 86.521 74.615 52.181 1.00 34.51 93 VAL A CA 1
ATOM 580 C C . VAL A 1 96 ? 87.150 73.710 51.136 1.00 37.77 93 VAL A C 1
ATOM 581 O O . VAL A 1 96 ? 87.677 74.204 50.136 1.00 45.33 93 VAL A O 1
ATOM 585 N N . VAL A 1 97 ? 87.104 72.397 51.365 1.00 39.29 94 VAL A N 1
ATOM 586 C CA . VAL A 1 97 ? 87.661 71.405 50.443 1.00 35.78 94 VAL A CA 1
ATOM 587 C C . VAL A 1 97 ? 86.528 70.540 49.903 1.00 36.17 94 VAL A C 1
ATOM 588 O O . VAL A 1 97 ? 85.719 70.018 50.678 1.00 46.89 94 VAL A O 1
ATOM 592 N N . VAL A 1 98 ? 86.466 70.387 48.582 1.00 27.85 95 VAL A N 1
ATOM 593 C CA . VAL A 1 98 ? 85.558 69.433 47.953 1.00 31.52 95 VAL A CA 1
ATOM 594 C C . VAL A 1 98 ? 86.424 68.322 47.373 1.00 37.33 95 VAL A C 1
ATOM 595 O O . VAL A 1 98 ? 87.154 68.520 46.387 1.00 33.47 95 VAL A O 1
ATOM 599 N N . ALA A 1 99 ? 86.349 67.151 47.998 1.00 30.76 96 ALA A N 1
ATOM 600 C CA . ALA A 1 99 ? 87.253 66.048 47.709 1.00 31.52 96 ALA A CA 1
ATOM 601 C C . ALA A 1 99 ? 86.623 64.741 48.180 1.00 36.49 96 ALA A C 1
ATOM 602 O O . ALA A 1 99 ? 86.558 64.477 49.388 1.00 35.76 96 ALA A O 1
ATOM 604 N N . PRO A 1 100 ? 86.142 63.897 47.261 1.00 31.39 97 PRO A N 1
ATOM 605 C CA . PRO A 1 100 ? 86.215 64.122 45.814 1.00 26.34 97 PRO A CA 1
ATOM 606 C C . PRO A 1 100 ? 85.170 65.106 45.298 1.00 29.70 97 PRO A C 1
ATOM 607 O O . PRO A 1 100 ? 84.123 65.275 45.918 1.00 29.96 97 PRO A O 1
ATOM 611 N N . ALA A 1 101 ? 85.460 65.745 44.169 1.00 22.70 98 ALA A N 1
ATOM 612 C CA . ALA A 1 101 ? 84.504 66.592 43.456 1.00 33.10 98 ALA A CA 1
ATOM 613 C C . ALA A 1 101 ? 84.140 65.886 42.157 1.00 29.37 98 ALA A C 1
ATOM 614 O O . ALA A 1 101 ? 84.994 65.718 41.279 1.00 33.61 98 ALA A O 1
ATOM 616 N N . THR A 1 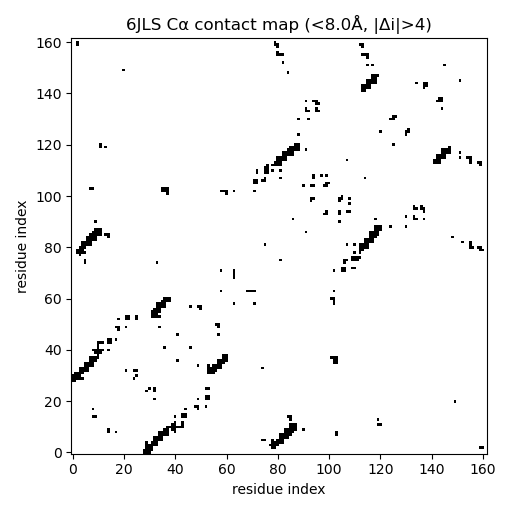102 ? 82.885 65.460 42.044 1.00 26.32 99 THR A N 1
ATOM 617 C CA . THR A 1 102 ? 82.416 64.795 40.840 1.00 25.40 99 THR A CA 1
ATOM 618 C C . THR A 1 102 ? 82.324 65.774 39.671 1.00 21.68 99 THR A C 1
ATOM 619 O O . THR A 1 102 ? 82.341 66.995 39.838 1.00 32.76 99 THR A O 1
ATOM 623 N N . ALA A 1 103 ? 82.170 65.213 38.470 1.00 29.26 100 ALA A N 1
ATOM 624 C CA . ALA A 1 103 ? 81.895 66.044 37.303 1.00 27.60 100 ALA A CA 1
ATOM 625 C C . ALA A 1 103 ? 80.638 66.875 37.519 1.00 29.03 100 ALA A C 1
ATOM 626 O O . ALA A 1 103 ? 80.606 68.067 37.182 1.00 33.55 100 ALA A O 1
ATOM 628 N N . ALA A 1 104 ? 79.610 66.266 38.128 1.00 26.56 101 ALA A N 1
ATOM 629 C CA . ALA A 1 104 ? 78.328 66.939 38.295 1.00 32.75 101 ALA A CA 1
ATOM 630 C C . ALA A 1 104 ? 78.466 68.120 39.234 1.00 28.16 101 ALA A C 1
ATOM 631 O O . ALA A 1 104 ? 77.972 69.215 38.945 1.00 27.03 101 ALA A O 1
ATOM 633 N N . THR A 1 105 ? 79.157 67.920 40.356 1.00 22.77 102 THR A N 1
ATOM 634 C CA . THR A 1 105 ? 79.342 69.002 41.316 1.00 29.38 102 THR A CA 1
ATOM 635 C C . THR A 1 105 ? 80.236 70.111 40.755 1.00 29.78 102 THR A C 1
ATOM 636 O O . THR A 1 105 ? 79.933 71.302 40.919 1.00 28.40 102 THR A O 1
ATOM 640 N N . LEU A 1 106 ? 81.340 69.741 40.100 1.00 36.36 103 LEU A N 1
ATOM 641 C CA . LEU A 1 106 ? 82.165 70.723 39.403 1.00 32.52 103 LEU A CA 1
ATOM 642 C C . LEU A 1 106 ? 81.349 71.493 38.366 1.00 32.06 103 LEU A C 1
ATOM 643 O O . LEU A 1 106 ? 81.471 72.723 38.246 1.00 30.38 103 LEU A O 1
ATOM 648 N N . GLY A 1 107 ? 80.497 70.784 37.618 1.00 24.56 104 GLY A N 1
ATOM 649 C CA . GLY A 1 107 ? 79.698 71.444 36.599 1.00 23.53 104 GLY A CA 1
ATOM 650 C C . GLY A 1 107 ? 78.703 72.419 37.191 1.00 26.88 104 GLY A C 1
ATOM 651 O O . GLY A 1 107 ? 78.465 73.494 36.630 1.00 28.24 104 GLY A O 1
ATOM 652 N N . LYS A 1 108 ? 78.118 72.069 38.340 1.00 31.95 105 LYS A N 1
ATOM 653 C CA . LYS A 1 108 ? 77.167 72.965 38.992 1.00 25.08 105 LYS A CA 1
ATOM 654 C C . LYS A 1 108 ? 77.874 74.205 39.522 1.00 27.96 105 LYS A C 1
ATOM 655 O O . LYS A 1 108 ? 77.417 75.333 39.302 1.00 29.08 105 LYS A O 1
ATOM 661 N N . LEU A 1 109 ? 78.996 74.018 40.228 1.00 25.47 106 LEU A N 1
ATOM 662 C CA . LEU A 1 109 ? 79.726 75.170 40.750 1.00 25.73 106 LEU A CA 1
ATOM 663 C C . LEU A 1 109 ? 80.178 76.066 39.612 1.00 32.36 106 LEU A C 1
ATOM 664 O O . LEU A 1 109 ? 79.990 77.287 39.657 1.00 30.23 106 LEU A O 1
ATOM 669 N N . ALA A 1 110 ? 80.737 75.458 38.564 1.00 31.33 107 ALA A N 1
ATOM 670 C CA . ALA A 1 110 ? 81.231 76.204 37.422 1.00 27.40 107 ALA A CA 1
ATOM 671 C C . ALA A 1 110 ? 80.153 77.070 36.799 1.00 32.28 107 ALA A C 1
ATOM 672 O O . ALA A 1 110 ? 80.473 78.075 36.157 1.00 35.94 107 ALA A O 1
ATOM 674 N N . ASN A 1 111 ? 78.880 76.706 36.958 1.00 26.88 108 ASN A N 1
ATOM 675 C CA . ASN A 1 111 ? 77.794 77.434 36.314 1.00 28.88 108 ASN A CA 1
ATOM 676 C C . ASN A 1 111 ? 76.870 78.114 37.318 1.00 30.89 108 ASN A C 1
ATOM 677 O O . ASN A 1 111 ? 75.773 78.542 36.948 1.00 36.75 108 ASN A O 1
ATOM 682 N N . GLY A 1 112 ? 77.302 78.234 38.573 1.00 29.59 109 GLY A N 1
ATOM 683 C CA . GLY A 1 112 ? 76.542 78.930 39.600 1.00 29.07 109 GLY A CA 1
ATOM 684 C C . GLY A 1 112 ? 75.209 78.307 39.975 1.00 33.73 109 GLY A C 1
ATOM 685 O O . GLY A 1 112 ? 74.300 79.040 40.383 1.00 34.28 109 GLY A O 1
ATOM 686 N N . ILE A 1 113 ? 75.065 76.986 39.865 1.00 34.76 110 ILE A N 1
ATOM 687 C CA . ILE A 1 113 ? 73.805 76.310 40.199 1.00 41.18 110 ILE A CA 1
ATOM 688 C C . ILE A 1 113 ? 73.986 75.581 41.528 1.00 39.52 110 ILE A C 1
ATOM 689 O O . ILE A 1 113 ? 74.282 74.383 41.571 1.00 42.26 110 ILE A O 1
ATOM 694 N N . CYS A 1 114 ? 73.760 76.296 42.636 1.00 31.04 111 CYS A N 1
ATOM 695 C CA . CYS A 1 114 ? 73.896 75.708 43.974 1.00 33.45 111 CYS A CA 1
ATOM 696 C C . CYS A 1 114 ? 72.555 75.146 44.442 1.00 32.59 111 CYS A C 1
ATOM 697 O O . CYS A 1 114 ? 71.833 75.764 45.216 1.00 37.11 111 CYS A O 1
ATOM 700 N N . ASP A 1 115 ? 72.239 73.933 43.994 1.00 28.32 112 ASP A N 1
ATOM 701 C CA . ASP A 1 115 ? 70.960 73.321 44.319 1.00 33.26 112 ASP A CA 1
ATOM 702 C C . ASP A 1 115 ? 71.022 72.350 45.504 1.00 41.30 112 ASP A C 1
ATOM 703 O O . ASP A 1 115 ? 70.004 71.739 45.836 1.00 46.22 112 ASP A O 1
ATOM 708 N N . ASN A 1 116 ? 72.185 72.168 46.129 1.00 37.32 113 ASN A N 1
ATOM 709 C CA . ASN A 1 116 ? 72.283 71.405 47.366 1.00 31.74 113 ASN A CA 1
ATOM 710 C C . ASN A 1 116 ? 73.197 72.137 48.334 1.00 33.80 113 ASN A C 1
ATOM 711 O O . ASN A 1 116 ? 73.869 73.110 47.980 1.00 36.42 113 ASN A O 1
ATOM 716 N N . ILE A 1 117 ? 73.236 71.605 49.556 1.00 32.70 114 ILE A N 1
ATOM 717 C CA . ILE A 1 117 ? 73.968 72.214 50.663 1.00 36.79 114 ILE A CA 1
ATOM 718 C C . ILE A 1 117 ? 75.463 72.304 50.363 1.00 32.57 114 ILE A C 1
ATOM 719 O O . ILE A 1 117 ? 76.113 73.292 50.718 1.00 26.55 114 ILE A O 1
ATOM 724 N N . VAL A 1 118 ? 76.036 71.301 49.692 1.00 30.25 115 VAL A N 1
ATOM 725 C CA . VAL A 1 118 ? 77.466 71.359 49.377 1.00 30.83 115 VAL A CA 1
ATOM 726 C C . VAL A 1 118 ? 77.770 72.527 48.428 1.00 39.02 115 VAL A C 1
ATOM 727 O O . VAL A 1 118 ? 78.673 73.338 48.688 1.00 30.44 115 VAL A O 1
ATOM 731 N N . THR A 1 119 ? 77.027 72.636 47.320 1.00 22.27 116 THR A N 1
ATOM 732 C CA . THR A 1 119 ? 77.279 73.727 46.381 1.00 22.35 116 THR A CA 1
ATOM 733 C C . THR A 1 119 ? 76.951 75.084 46.988 1.00 35.42 116 THR A C 1
ATOM 734 O O . THR A 1 119 ? 77.602 76.080 46.647 1.00 33.67 116 THR A O 1
ATOM 738 N N . GLN A 1 120 ? 75.956 75.152 47.884 1.00 31.19 117 GLN A N 1
ATOM 739 C CA . GLN A 1 120 ? 75.662 76.418 48.553 1.00 32.00 117 GLN A CA 1
ATOM 740 C C . GLN A 1 120 ? 76.796 76.831 49.485 1.00 32.83 117 GLN A C 1
ATOM 741 O O . GLN A 1 120 ? 77.117 78.023 49.593 1.00 31.71 117 GLN A O 1
ATOM 747 N N . ILE A 1 121 ? 77.414 75.861 50.171 1.00 37.29 118 ILE A N 1
ATOM 748 C CA . ILE A 1 121 ? 78.536 76.185 51.046 1.00 32.84 118 ILE A CA 1
ATOM 749 C C . ILE A 1 121 ? 79.693 76.767 50.241 1.00 34.45 118 ILE A C 1
ATOM 750 O O . ILE A 1 121 ? 80.293 77.772 50.632 1.00 38.50 118 ILE A O 1
ATOM 755 N N . VAL A 1 122 ? 80.025 76.153 49.107 1.00 39.95 119 VAL A N 1
ATOM 756 C CA . VAL A 1 122 ? 81.149 76.636 48.310 1.00 37.53 119 VAL A CA 1
ATOM 757 C C . VAL A 1 122 ? 80.855 78.032 47.783 1.00 41.73 119 VAL A C 1
ATOM 758 O O . VAL A 1 122 ? 81.677 78.946 47.911 1.00 47.22 119 VAL A O 1
ATOM 762 N N . MET A 1 123 ? 79.668 78.227 47.200 1.00 37.93 120 MET A N 1
ATOM 763 C CA . MET A 1 123 ? 79.367 79.530 46.612 1.00 39.19 120 MET A CA 1
ATOM 764 C C . MET A 1 123 ? 79.193 80.626 47.658 1.00 46.39 120 MET A C 1
ATOM 765 O O . MET A 1 123 ? 79.291 81.805 47.309 1.00 48.63 120 MET A O 1
ATOM 770 N N . ALA A 1 124 ? 78.949 80.276 48.925 1.00 42.83 121 ALA A N 1
ATOM 771 C CA . ALA A 1 124 ? 78.882 81.263 49.995 1.00 39.34 121 ALA A CA 1
ATOM 772 C C . ALA A 1 124 ? 80.235 81.533 50.637 1.00 41.56 121 ALA A C 1
ATOM 773 O O . ALA A 1 124 ? 80.372 82.509 51.381 1.00 46.16 121 ALA A O 1
ATOM 775 N N . ALA A 1 125 ? 81.230 80.702 50.370 1.00 42.31 122 ALA A N 1
ATOM 776 C CA . ALA A 1 125 ? 82.493 80.798 51.074 1.00 47.43 122 ALA A CA 1
ATOM 777 C C . ALA A 1 125 ? 83.348 81.914 50.494 1.00 54.74 122 ALA A C 1
ATOM 778 O O . ALA A 1 125 ? 83.419 82.101 49.274 1.00 49.99 122 ALA A O 1
ATOM 780 N N . GLU A 1 126 ? 84.001 82.654 51.387 1.00 60.32 123 GLU A N 1
ATOM 781 C CA . GLU A 1 126 ? 84.958 83.684 51.015 1.00 64.35 123 GLU A CA 1
ATOM 782 C C . GLU A 1 126 ? 86.389 83.297 51.362 1.00 63.31 123 GLU A C 1
ATOM 783 O O . GLU A 1 126 ? 87.328 84.024 51.011 1.00 69.47 123 GLU A O 1
ATOM 789 N N . CYS A 1 127 ? 86.572 82.156 52.014 1.00 50.44 124 CYS A N 1
ATOM 790 C CA . CYS A 1 127 ? 87.872 81.578 52.298 1.00 44.11 124 CYS A CA 1
ATOM 791 C C . CYS A 1 127 ? 88.401 80.839 51.072 1.00 45.01 124 CYS A C 1
ATOM 792 O O . CYS A 1 127 ? 87.671 80.623 50.101 1.00 47.94 124 CYS A O 1
ATOM 795 N N . PRO A 1 128 ? 89.671 80.424 51.093 1.00 46.98 125 PRO A N 1
ATOM 796 C CA . PRO A 1 128 ? 90.181 79.537 50.035 1.00 47.78 125 PRO A CA 1
ATOM 797 C C . PRO A 1 128 ? 89.310 78.302 49.846 1.00 48.32 125 PRO A C 1
ATOM 798 O O . PRO A 1 128 ? 88.831 77.696 50.810 1.00 50.21 125 PRO A O 1
ATOM 802 N N . VAL A 1 129 ? 89.124 77.923 48.583 1.00 39.61 126 VAL A N 1
ATOM 803 C CA . VAL A 1 129 ? 88.358 76.742 48.201 1.00 35.65 126 VAL A CA 1
ATOM 804 C C . VAL A 1 129 ? 89.256 75.834 47.373 1.00 39.43 126 VAL A C 1
ATOM 805 O O . VAL A 1 129 ? 89.739 76.230 46.308 1.00 44.37 126 VAL A O 1
ATOM 809 N N . ILE A 1 130 ? 89.460 74.613 47.846 1.00 36.95 127 ILE A N 1
ATOM 810 C CA . ILE A 1 130 ? 90.261 73.624 47.141 1.00 41.41 127 ILE A CA 1
ATOM 811 C C . ILE A 1 130 ? 89.338 72.509 46.641 1.00 37.60 127 ILE A C 1
ATOM 812 O O . ILE A 1 130 ? 88.543 71.959 47.412 1.00 39.50 127 ILE A O 1
ATOM 817 N N . LEU A 1 131 ? 89.444 72.181 45.354 1.00 35.89 128 LEU A N 1
ATOM 818 C CA . LEU A 1 131 ? 88.624 71.163 44.714 1.00 37.40 128 LEU A CA 1
ATOM 819 C C . LEU A 1 131 ? 89.509 70.048 44.168 1.00 39.22 128 LEU A C 1
ATOM 820 O O . LEU A 1 131 ? 90.528 70.317 43.522 1.00 38.17 128 LEU A O 1
ATOM 825 N N . ALA A 1 132 ? 89.113 68.793 44.419 1.00 36.31 129 ALA A N 1
ATOM 826 C CA . ALA A 1 132 ? 89.837 67.612 43.938 1.00 33.17 129 ALA A CA 1
ATOM 827 C C . ALA A 1 132 ? 88.943 66.829 42.974 1.00 39.31 129 ALA A C 1
ATOM 828 O O . ALA A 1 132 ? 88.172 65.950 43.404 1.00 36.14 129 ALA A O 1
ATOM 830 N N . PRO A 1 133 ? 89.007 67.122 41.668 1.00 36.79 130 PRO A N 1
ATOM 831 C CA . PRO A 1 133 ? 88.185 66.371 40.708 1.00 33.05 130 PRO A CA 1
ATOM 832 C C . PRO A 1 133 ? 88.533 64.893 40.725 1.00 38.48 130 PRO A C 1
ATOM 833 O O . PRO A 1 133 ? 89.697 64.502 40.846 1.00 38.04 130 PRO A O 1
ATOM 837 N N . VAL A 1 134 ? 87.500 64.066 40.616 1.00 34.71 131 VAL A N 1
ATOM 838 C CA . VAL A 1 134 ? 87.665 62.626 40.468 1.00 38.98 131 VAL A CA 1
ATOM 839 C C . VAL A 1 134 ? 86.626 62.176 39.457 1.00 45.18 131 VAL A C 1
ATOM 840 O O . VAL A 1 134 ? 85.427 62.421 39.646 1.00 48.60 131 VAL A O 1
ATOM 844 N N . MET A 1 135 ? 87.078 61.541 38.383 1.00 38.30 132 MET A N 1
ATOM 845 C CA . MET A 1 135 ? 86.179 60.986 37.382 1.00 44.72 132 MET A CA 1
ATOM 846 C C . MET A 1 135 ? 87.015 60.130 36.442 1.00 55.88 132 MET A C 1
ATOM 847 O O . MET A 1 135 ? 88.251 60.201 36.446 1.00 54.06 132 MET A O 1
ATOM 852 N N . ASN A 1 136 ? 86.332 59.303 35.652 1.00 65.77 133 ASN A N 1
ATOM 853 C CA . ASN A 1 136 ? 87.038 58.534 34.637 1.00 76.04 133 ASN A CA 1
ATOM 854 C C . ASN A 1 136 ? 87.616 59.488 33.598 1.00 78.98 133 ASN A C 1
ATOM 855 O O . ASN A 1 136 ? 86.972 60.480 33.244 1.00 86.62 133 ASN A O 1
ATOM 860 N N . PRO A 1 137 ? 88.839 59.246 33.122 1.00 78.57 134 PRO A N 1
ATOM 861 C CA . PRO A 1 137 ? 89.421 60.156 32.119 1.00 79.08 134 PRO A CA 1
ATOM 862 C C . PRO A 1 137 ? 88.629 60.227 30.811 1.00 73.96 134 PRO A C 1
ATOM 863 O O . PRO A 1 137 ? 88.913 61.104 29.993 1.00 56.43 134 PRO A O 1
ATOM 867 N N . ALA A 1 138 ? 87.635 59.358 30.601 1.00 95.75 135 ALA A N 1
ATOM 868 C CA . ALA A 1 138 ? 86.684 59.536 29.505 1.00 99.03 135 ALA A CA 1
ATOM 869 C C . ALA A 1 138 ? 85.788 60.754 29.702 1.00 99.46 135 ALA A C 1
ATOM 870 O O . ALA A 1 138 ? 85.095 61.156 28.758 1.00 100.71 135 ALA A O 1
ATOM 872 N N . MET A 1 139 ? 85.788 61.340 30.900 1.00 90.15 136 MET A N 1
ATOM 873 C CA . MET A 1 139 ? 85.086 62.579 31.195 1.00 74.33 136 MET A CA 1
ATOM 874 C C . MET A 1 139 ? 86.015 63.772 31.377 1.00 67.31 136 MET A C 1
ATOM 875 O O . MET A 1 139 ? 85.646 64.889 31.006 1.00 68.91 136 MET A O 1
ATOM 880 N N . LEU A 1 140 ? 87.222 63.560 31.915 1.00 57.61 137 LEU A N 1
ATOM 881 C CA . LEU A 1 140 ? 88.086 64.674 32.291 1.00 53.82 137 LEU A CA 1
ATOM 882 C C . LEU A 1 140 ? 88.693 65.386 31.087 1.00 59.52 137 LEU A C 1
ATOM 883 O O . LEU A 1 140 ? 89.169 66.520 31.226 1.00 63.26 137 LEU A O 1
ATOM 888 N N . ALA A 1 141 ? 88.694 64.756 29.915 1.00 61.63 138 ALA A N 1
ATOM 889 C CA . ALA A 1 141 ? 89.162 65.397 28.691 1.00 59.21 138 ALA A CA 1
ATOM 890 C C . ALA A 1 141 ? 88.021 65.910 27.816 1.00 52.18 138 ALA A C 1
ATOM 891 O O . ALA A 1 141 ? 88.285 66.469 26.750 1.00 49.39 138 ALA A O 1
ATOM 893 N N . LYS A 1 142 ? 86.768 65.719 28.235 1.00 54.26 139 LYS A N 1
ATOM 894 C CA . LYS A 1 142 ? 85.631 66.270 27.515 1.00 42.10 139 LYS A CA 1
ATOM 895 C C . LYS A 1 142 ? 85.695 67.798 27.540 1.00 44.39 139 LYS A C 1
ATOM 896 O O . LYS A 1 142 ? 85.953 68.388 28.594 1.00 48.08 139 LYS A O 1
ATOM 902 N N . PRO A 1 143 ? 85.472 68.465 26.400 1.00 38.27 140 PRO A N 1
ATOM 903 C CA . PRO A 1 143 ? 85.518 69.943 26.383 1.00 29.31 140 PRO A CA 1
ATOM 904 C C . PRO A 1 143 ? 84.675 70.617 27.457 1.00 35.92 140 PRO A C 1
ATOM 905 O O . PRO A 1 143 ? 85.123 71.600 28.071 1.00 28.33 140 PRO A O 1
ATOM 909 N N . ALA A 1 144 ? 83.458 70.124 27.697 1.00 31.11 141 ALA A N 1
ATOM 910 C CA . ALA A 1 144 ? 82.585 70.792 28.655 1.00 27.88 141 ALA A CA 1
ATOM 911 C C . ALA A 1 144 ? 83.186 70.761 30.053 1.00 29.40 141 ALA A C 1
ATOM 912 O O . ALA A 1 144 ? 83.031 71.720 30.820 1.00 28.95 141 ALA A O 1
ATOM 914 N N . VAL A 1 145 ? 83.899 69.682 30.394 1.00 32.09 142 VAL A N 1
ATOM 915 C CA . VAL A 1 145 ? 84.516 69.588 31.715 1.00 32.59 142 VAL A CA 1
ATOM 916 C C . VAL A 1 145 ? 85.744 70.489 31.798 1.00 36.42 142 VAL A C 1
ATOM 917 O O . VAL A 1 145 ? 85.973 71.151 32.822 1.00 36.70 142 VAL A O 1
ATOM 921 N N . ARG A 1 146 ? 86.548 70.533 30.725 1.00 33.05 143 ARG A N 1
ATOM 922 C CA . ARG A 1 146 ? 87.668 71.467 30.663 1.00 36.43 143 ARG A CA 1
ATOM 923 C C . ARG A 1 146 ? 87.204 72.894 30.911 1.00 41.76 143 ARG A C 1
ATOM 924 O O . ARG A 1 146 ? 87.823 73.640 31.684 1.00 27.68 143 ARG A O 1
ATOM 932 N N . ARG A 1 147 ? 86.123 73.301 30.238 1.00 27.16 144 ARG A N 1
ATOM 933 C CA . ARG A 1 147 ? 85.619 74.657 30.423 1.00 34.00 144 ARG A CA 1
ATOM 934 C C . ARG A 1 147 ? 85.119 74.879 31.845 1.00 41.66 144 ARG A C 1
ATOM 935 O O . ARG A 1 147 ? 85.291 75.970 32.401 1.00 26.04 144 ARG A O 1
ATOM 943 N N . ASN A 1 148 ? 84.501 73.867 32.449 1.00 25.17 145 ASN A N 1
ATOM 944 C CA . ASN A 1 148 ? 84.066 74.019 33.827 1.00 28.35 145 ASN A CA 1
ATOM 945 C C . ASN A 1 148 ? 85.255 74.268 34.749 1.00 31.16 145 ASN A C 1
ATOM 946 O O . ASN A 1 148 ? 85.192 75.124 35.642 1.00 33.38 145 ASN A O 1
ATOM 951 N N . LEU A 1 149 ? 86.351 73.530 34.549 1.00 31.27 146 LEU A N 1
ATOM 952 C CA . LEU A 1 149 ? 87.557 73.764 35.338 1.00 35.10 146 LEU A CA 1
ATOM 953 C C . LEU A 1 149 ? 88.111 75.171 35.095 1.00 42.06 146 LEU A C 1
ATOM 954 O O . LEU A 1 149 ? 88.555 75.847 36.035 1.00 32.75 146 LEU A O 1
ATOM 959 N N . ASP A 1 150 ? 88.070 75.639 33.840 1.00 35.50 147 ASP A N 1
ATOM 960 C CA . ASP A 1 150 ? 88.411 77.033 33.563 1.00 32.58 147 ASP A CA 1
ATOM 961 C C . ASP A 1 150 ? 87.550 77.980 34.387 1.00 29.40 147 ASP A C 1
ATOM 962 O O . ASP A 1 150 ? 88.064 78.912 35.016 1.00 30.56 147 ASP A O 1
ATOM 967 N N . ALA A 1 151 ? 86.234 77.758 34.396 1.00 26.99 148 ALA A N 1
ATOM 968 C CA . ALA A 1 151 ? 85.352 78.638 35.156 1.00 27.55 148 ALA A CA 1
ATOM 969 C C . ALA A 1 151 ? 85.645 78.545 36.656 1.00 30.25 148 ALA A C 1
ATOM 970 O O . ALA A 1 151 ? 85.653 79.564 37.356 1.00 27.49 148 ALA A O 1
ATOM 972 N N . LEU A 1 152 ? 85.897 77.332 37.164 1.00 31.40 149 LEU A N 1
ATOM 973 C CA . LEU A 1 152 ? 86.144 77.156 38.593 1.00 35.96 149 LEU A CA 1
ATOM 974 C C . LEU A 1 152 ? 87.384 77.913 39.029 1.00 37.66 149 LEU A C 1
ATOM 975 O O . LEU A 1 152 ? 87.448 78.466 40.134 1.00 61.22 149 LEU A O 1
ATOM 980 N N . ARG A 1 153 ? 88.348 77.972 38.153 1.00 36.13 150 ARG A N 1
ATOM 981 C CA . ARG A 1 153 ? 89.613 78.607 38.424 1.00 41.11 150 ARG A CA 1
ATOM 982 C C . ARG A 1 153 ? 89.544 80.121 38.283 1.00 40.17 150 ARG A C 1
ATOM 983 O O . ARG A 1 153 ? 90.271 80.840 38.981 1.00 34.09 150 ARG A O 1
ATOM 991 N N . ALA A 1 154 ? 88.668 80.610 37.402 1.00 39.19 151 ALA A N 1
ATOM 992 C CA . ALA A 1 154 ? 88.333 82.022 37.365 1.00 37.75 151 ALA A CA 1
ATOM 993 C C . ALA A 1 154 ? 87.615 82.474 38.633 1.00 44.45 151 ALA A C 1
ATOM 994 O O . ALA A 1 154 ? 87.718 83.650 38.991 1.00 42.97 151 ALA A O 1
ATOM 996 N N . GLU A 1 155 ? 86.876 81.574 39.305 1.00 47.85 152 GLU A N 1
ATOM 997 C CA . GLU A 1 155 ? 86.298 81.845 40.619 1.00 41.12 152 GLU A CA 1
ATOM 998 C C . GLU A 1 155 ? 87.351 82.068 41.691 1.00 38.42 152 GLU A C 1
ATOM 999 O O . GLU A 1 155 ? 86.999 82.474 42.804 1.00 39.82 152 GLU A O 1
ATOM 1005 N N . GLY A 1 156 ? 88.620 81.799 41.402 1.00 38.68 153 GLY A N 1
ATOM 1006 C CA . GLY A 1 156 ? 89.646 81.822 42.413 1.00 32.45 153 GLY A CA 1
ATOM 1007 C C . GLY A 1 156 ? 89.8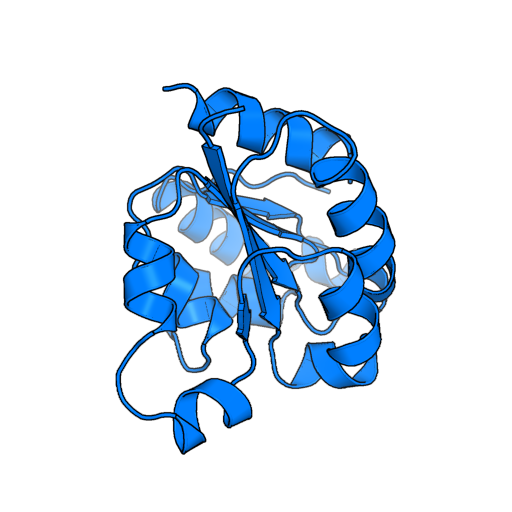32 80.505 43.126 1.00 43.07 153 GLY A C 1
ATOM 1008 O O . GLY A 1 156 ? 90.677 80.421 44.028 1.00 39.90 153 GLY A O 1
ATOM 1009 N N . PHE A 1 157 ? 89.071 79.475 42.755 1.00 40.77 154 PHE A N 1
ATOM 1010 C CA . PHE A 1 157 ? 89.200 78.174 43.393 1.00 33.30 154 PHE A CA 1
ATOM 1011 C C . PHE A 1 157 ? 90.492 77.493 42.948 1.00 38.95 154 PHE A C 1
ATOM 1012 O O . PHE A 1 157 ? 90.967 77.678 41.824 1.00 40.38 154 PHE A O 1
ATOM 1020 N N . VAL A 1 158 ? 91.044 76.671 43.831 1.00 36.45 155 VAL A N 1
ATOM 1021 C CA . VAL A 1 158 ? 92.230 75.874 43.538 1.00 41.54 155 VAL A CA 1
ATOM 1022 C C . VAL A 1 158 ? 91.776 74.502 43.055 1.00 46.60 155 VAL A C 1
ATOM 1023 O O . VAL A 1 158 ? 91.107 73.769 43.792 1.00 53.58 155 VAL A O 1
ATOM 1027 N N . VAL A 1 159 ? 92.125 74.146 41.823 1.00 44.64 156 VAL A N 1
ATOM 1028 C CA . VAL A 1 159 ? 91.710 72.880 41.228 1.00 42.26 156 VAL A CA 1
ATOM 1029 C C . VAL A 1 159 ? 92.914 71.957 41.234 1.00 53.24 156 VAL A C 1
ATOM 1030 O O . VAL A 1 159 ? 93.884 72.189 40.505 1.00 56.04 156 VAL A O 1
ATOM 1034 N N . ALA A 1 160 ? 92.841 70.901 42.044 1.00 50.09 157 ALA A N 1
ATOM 1035 C CA . ALA A 1 160 ? 93.937 69.954 42.223 1.00 52.05 157 ALA A CA 1
ATOM 1036 C C . ALA A 1 160 ? 93.720 68.743 41.323 1.00 63.78 157 ALA A C 1
ATOM 1037 O O . ALA A 1 160 ? 93.231 67.700 41.754 1.00 79.59 157 ALA A O 1
ATOM 1039 N N . GLU A 1 161 ? 94.104 68.880 40.062 1.00 68.51 158 GLU A N 1
ATOM 1040 C CA . GLU A 1 161 ? 94.105 67.742 39.158 1.00 85.09 158 GLU A CA 1
ATOM 1041 C C . GLU A 1 161 ? 95.284 66.826 39.480 1.00 100.79 158 GLU A C 1
ATOM 1042 O O . GLU A 1 161 ? 96.268 67.256 40.090 1.00 106.11 158 GLU A O 1
ATOM 1048 N N . PRO A 1 162 ? 95.211 65.540 39.090 1.00 104.85 159 PRO A N 1
ATOM 1049 C CA . PRO A 1 162 ? 94.079 64.884 38.425 1.00 102.44 159 PRO A CA 1
ATOM 1050 C C . PRO A 1 162 ? 92.998 64.424 39.391 1.00 98.97 159 PRO A C 1
ATOM 1051 O O . PRO A 1 162 ? 92.462 63.337 39.181 1.00 97.26 159 PRO A O 1
ATOM 1055 N N . PHE A 1 181 ? 95.180 62.237 48.416 1.00 87.48 178 PHE A N 1
ATOM 1056 C CA . PHE A 1 181 ? 94.225 63.196 48.972 1.00 88.09 178 PHE A CA 1
ATOM 1057 C C . PHE A 1 181 ? 94.842 63.970 50.142 1.00 78.69 178 PHE A C 1
ATOM 1058 O O . PHE A 1 181 ? 94.407 65.073 50.469 1.00 73.69 178 PHE A O 1
ATOM 1066 N N . ARG A 1 182 ? 95.864 63.398 50.778 1.00 79.88 179 ARG A N 1
ATOM 1067 C CA . ARG A 1 182 ? 96.535 64.129 51.848 1.00 85.99 179 ARG A CA 1
ATOM 1068 C C . ARG A 1 182 ? 97.265 65.349 51.312 1.00 80.87 179 ARG A C 1
ATOM 1069 O O . ARG A 1 182 ? 97.378 66.365 52.009 1.00 82.25 179 ARG A O 1
ATOM 1077 N N . SER A 1 183 ? 97.777 65.263 50.085 1.00 75.93 180 SER A N 1
ATOM 1078 C CA . SER A 1 183 ? 98.388 66.423 49.453 1.00 71.25 180 SER A CA 1
ATOM 1079 C C . SER A 1 183 ? 97.374 67.542 49.249 1.00 65.83 180 SER A C 1
ATOM 1080 O O . SER A 1 183 ? 97.714 68.724 49.377 1.00 63.00 180 SER A O 1
ATOM 1083 N N . VAL A 1 184 ? 96.126 67.185 48.946 1.00 60.03 181 VAL A N 1
ATOM 1084 C CA . VAL A 1 184 ? 95.084 68.186 48.743 1.00 55.93 181 VAL A CA 1
ATOM 1085 C C . VAL A 1 184 ? 94.803 68.933 50.044 1.00 55.53 181 VAL A C 1
ATOM 1086 O O . VAL A 1 184 ? 94.736 70.169 50.072 1.00 49.76 181 VAL A O 1
ATOM 1090 N N . PHE A 1 185 ? 94.654 68.196 51.148 1.00 55.58 182 PHE A N 1
ATOM 1091 C CA . PHE A 1 185 ? 94.356 68.850 52.413 1.00 55.50 182 PHE A CA 1
ATOM 1092 C C . PHE A 1 185 ? 95.539 69.648 52.944 1.00 63.13 182 PHE A C 1
ATOM 1093 O O . PHE A 1 185 ? 95.335 70.595 53.712 1.00 61.04 182 PHE A O 1
ATOM 1101 N N . ALA A 1 186 ? 96.761 69.314 52.522 1.00 64.32 183 ALA A N 1
ATOM 1102 C CA . ALA A 1 186 ? 97.915 70.119 52.899 1.00 61.79 183 ALA A CA 1
ATOM 1103 C C . ALA A 1 186 ? 97.853 71.497 52.254 1.00 64.99 183 ALA A C 1
ATOM 1104 O O . ALA A 1 186 ? 98.140 72.510 52.905 1.00 61.98 183 ALA A O 1
ATOM 1106 N N . VAL A 1 187 ? 97.481 71.556 50.974 1.00 67.41 184 VAL A N 1
ATOM 1107 C CA . VAL A 1 187 ? 97.365 72.842 50.288 1.00 62.15 184 VAL A CA 1
ATOM 1108 C C . VAL A 1 187 ? 96.260 73.685 50.912 1.00 64.00 184 VAL A C 1
ATOM 1109 O O . VAL A 1 187 ? 96.396 74.906 51.056 1.00 61.22 184 VAL A O 1
ATOM 1113 N N . ALA A 1 188 ? 95.145 73.051 51.285 1.00 64.80 185 ALA A N 1
ATOM 1114 C CA . ALA A 1 188 ? 94.058 73.777 51.931 1.00 66.76 185 ALA A CA 1
ATOM 1115 C C . ALA A 1 188 ? 94.494 74.373 53.263 1.00 69.67 185 ALA A C 1
ATOM 1116 O O . ALA A 1 188 ? 94.169 75.527 53.566 1.00 71.63 185 ALA A O 1
ATOM 1118 N N . LEU A 1 189 ? 95.215 73.596 54.078 1.00 63.64 186 LEU A N 1
ATOM 1119 C CA . LEU A 1 189 ? 95.666 74.099 55.370 1.00 60.27 186 LEU A CA 1
ATOM 1120 C C . LEU A 1 189 ? 96.667 75.238 55.218 1.00 64.61 186 LEU A C 1
ATOM 1121 O O . LEU A 1 189 ? 96.645 76.184 56.015 1.00 68.71 186 LEU A O 1
ATOM 1126 N N . LYS A 1 190 ? 97.539 75.185 54.205 1.00 66.12 187 LYS A N 1
ATOM 1127 C CA . LYS A 1 190 ? 98.452 76.307 53.995 1.00 75.97 187 LYS A CA 1
ATOM 1128 C C . LYS A 1 190 ? 97.682 77.583 53.674 1.00 79.11 187 LYS A C 1
ATOM 1129 O O . LYS A 1 190 ? 97.891 78.615 54.323 1.00 83.88 187 LYS A O 1
ATOM 1135 N N . SER A 1 191 ? 96.755 77.517 52.711 1.00 78.22 188 SER A N 1
ATOM 1136 C CA . SER A 1 191 ? 95.944 78.681 52.355 1.00 78.13 188 SER A CA 1
ATOM 1137 C C . SER A 1 191 ? 95.151 79.214 53.540 1.00 79.58 188 SER A C 1
ATOM 1138 O O . SER A 1 191 ? 94.978 80.432 53.672 1.00 87.75 188 SER A O 1
ATOM 1141 N N . ALA A 1 192 ? 94.648 78.322 54.401 1.00 74.62 189 ALA A N 1
ATOM 1142 C CA . ALA A 1 192 ? 93.868 78.749 55.555 1.00 69.82 189 ALA A CA 1
ATOM 1143 C C . ALA A 1 192 ? 94.703 79.536 56.557 1.00 84.60 189 ALA A C 1
ATOM 1144 O O . ALA A 1 192 ? 94.141 80.312 57.337 1.00 90.30 189 ALA A O 1
ATOM 1146 N N . ALA A 1 193 ? 96.026 79.365 56.549 1.00 87.66 190 ALA A N 1
ATOM 1147 C CA . ALA A 1 193 ? 96.878 80.139 57.445 1.00 88.69 190 ALA A CA 1
ATOM 1148 C C . ALA A 1 193 ? 96.792 81.636 57.162 1.00 95.56 190 ALA A C 1
ATOM 1149 O O . ALA A 1 193 ? 96.862 82.444 58.094 1.00 108.56 190 ALA A O 1
ATOM 1151 N N . GLU A 1 194 ? 96.637 82.027 55.901 1.00 87.61 191 GLU A N 1
ATOM 1152 C CA . GLU A 1 194 ? 96.479 83.442 55.574 1.00 88.51 191 GLU A CA 1
ATOM 1153 C C . GLU A 1 194 ? 95.033 83.772 55.214 1.00 83.58 191 GLU A C 1
ATOM 1154 O O . GLU A 1 194 ? 94.251 84.184 56.070 1.00 82.02 191 GLU A O 1
#

Foldseek 3Di:
DPFAEEEEEELDLVCLCVQVVLQVCLVDDHDAYEYEYEPNRCVRDPVVSNVVSGPYYYDWQVNDVVVDDLVLLVSLARHLEYEYPAQELVNLLCLLVVNQPTSNSVSVVSHPHAYEYEYDDDVVPCPPVSSVVSVVSCVVVVHHYDPPVVVRVVVRVVSSVD

Secondary structure (DSSP, 8-state):
---EEEEEE-SSGGGGGHHHHHHHHHTTT-SEEEEEE-TGGGGT--HHHHGGG-SS-EE-HHHHHHH-S-HHHHHHHT-SEEEEEEE-HHHHHHHHTT---SHHHHHHHH--S-EEEEE---HHHHTSHHHHHHHHHHHHTT-EE----HHHHHHHHHHHH-

Solvent-accessible surface area: 7570 Å² total; per-residue (Å²): 66,176,38,21,1,0,0,0,0,1,23,16,97,34,0,84,32,0,21,123,10,0,26,90,1,58,101,64,47,18,32,122,3,11,0,0,0,6,72,63,0,59,133,68,6,83,26,108,41,0,117,101,80,13,88,26,49,8,4,4,33,97,54,8,205,82,76,36,71,50,25,8,60,136,7,1,83,93,7,49,0,0,0,0,0,0,0,20,20,66,6,1,15,61,7,16,96,40,100,49,89,9,13,0,0,53,0,1,95,42,16,178,24,50,3,0,0,3,3,46,30,81,110,69,71,38,76,116,68,53,16,120,144,27,8,85,36,0,108,93,109,59,26,61,19,33,89,135,77,148,84,17,1,44,66,0,42,153,30,10,75,174